Protein AF-A0A1W1B611-F1 (afdb_monomer)

pLDDT: mean 86.81, std 12.12, range [46.53, 98.44]

Solvent-accessible surface area (backbone atoms only — not comparable to full-atom values): 4138 Å² total; per-residue (Å²): 137,85,83,76,74,56,70,66,59,54,50,52,52,52,52,52,48,53,53,51,57,73,67,58,70,87,82,48,78,48,78,49,80,48,78,45,85,46,87,81,89,52,76,64,45,42,37,40,41,32,26,51,61,93,42,76,77,48,76,49,50,75,80,69,127

Nearest PDB structures (foldseek):
  7z0q-assembly1_D  TM=8.099E-01  e=3.588E-02  Homo sapiens
  8vsj-assembly1_B  TM=7.969E-01  e=8.061E-02  Homo sapiens
  3cup-assembly1_B  TM=7.730E-01  e=8.061E-02  Mus musculus
  6mnn-assembly1_D  TM=7.550E-01  e=8.061E-02  Mus musculus
  6mkr-assembly1_D  TM=7.629E-01  e=9.225E-02  Mus musculus

Mean predicted aligned error: 9.9 Å

Structure (mmCIF, N/CA/C/O backbone):
data_AF-A0A1W1B611-F1
#
_entry.id   AF-A0A1W1B611-F1
#
loop_
_atom_site.group_PDB
_atom_site.id
_atom_site.type_symbol
_atom_site.label_atom_id
_atom_site.label_alt_id
_atom_site.label_comp_id
_atom_site.label_asym_id
_atom_site.label_entity_id
_atom_site.label_seq_id
_atom_site.pdbx_PDB_ins_code
_atom_site.Cartn_x
_atom_site.Cartn_y
_atom_site.Cartn_z
_atom_site.occupancy
_atom_site.B_iso_or_equiv
_atom_site.auth_seq_id
_atom_site.auth_comp_id
_atom_site.auth_asym_id
_atom_site.auth_atom_id
_atom_site.pdbx_PDB_model_num
ATOM 1 N N . MET A 1 1 ? 46.575 -12.474 -28.132 1.00 46.53 1 MET A N 1
ATOM 2 C CA . MET A 1 1 ? 45.819 -11.709 -29.149 1.00 46.53 1 MET A CA 1
ATOM 3 C C . MET A 1 1 ? 44.897 -10.733 -28.425 1.00 46.53 1 MET A C 1
ATOM 5 O O . MET A 1 1 ? 44.053 -11.189 -27.669 1.00 46.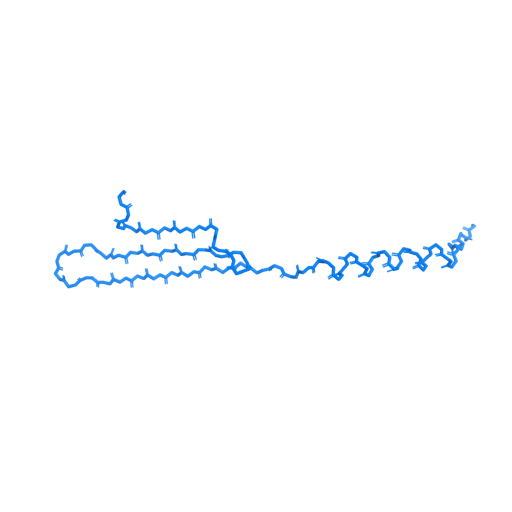53 1 MET A O 1
ATOM 9 N N . ARG A 1 2 ? 45.094 -9.414 -28.563 1.00 56.12 2 ARG A N 1
ATOM 10 C CA . ARG A 1 2 ? 44.182 -8.398 -27.999 1.00 56.12 2 ARG A CA 1
ATOM 11 C C . ARG A 1 2 ? 43.075 -8.140 -29.020 1.00 56.12 2 ARG A C 1
ATOM 13 O O . ARG A 1 2 ? 43.355 -7.594 -30.081 1.00 56.12 2 ARG A O 1
ATOM 20 N N . VAL A 1 3 ? 41.845 -8.547 -28.722 1.00 63.53 3 VAL A N 1
ATOM 21 C CA . VAL A 1 3 ? 40.682 -8.159 -29.528 1.00 63.53 3 VAL A CA 1
ATOM 22 C C . VAL A 1 3 ? 40.324 -6.730 -29.132 1.00 63.53 3 VAL A C 1
ATOM 24 O O . VAL A 1 3 ? 39.802 -6.490 -28.048 1.00 63.53 3 VAL A O 1
ATOM 27 N N . MET A 1 4 ? 40.666 -5.765 -29.983 1.00 68.38 4 MET A N 1
ATOM 28 C CA . MET A 1 4 ? 40.158 -4.400 -29.870 1.00 68.38 4 MET A CA 1
ATOM 29 C C . MET A 1 4 ? 38.708 -4.436 -30.350 1.00 68.38 4 MET A C 1
ATOM 31 O O . MET A 1 4 ? 38.466 -4.573 -31.549 1.00 68.38 4 MET A O 1
ATOM 35 N N . ALA A 1 5 ? 37.742 -4.379 -29.432 1.00 70.56 5 ALA A N 1
ATOM 36 C CA . ALA A 1 5 ? 36.345 -4.255 -29.829 1.00 70.56 5 ALA A CA 1
ATOM 37 C C . ALA A 1 5 ? 36.187 -2.987 -30.702 1.00 70.56 5 ALA A C 1
ATOM 39 O O . ALA A 1 5 ? 36.695 -1.927 -30.319 1.00 70.56 5 ALA A O 1
ATOM 40 N N . PRO A 1 6 ? 35.540 -3.069 -31.883 1.00 86.00 6 PRO A N 1
ATOM 41 C CA . PRO A 1 6 ? 35.398 -1.928 -32.780 1.00 86.00 6 PRO A CA 1
ATOM 42 C C . PRO A 1 6 ? 34.714 -0.768 -32.055 1.00 86.00 6 PRO A C 1
ATOM 44 O O . PRO A 1 6 ? 33.665 -0.955 -31.442 1.00 86.00 6 PRO A O 1
ATOM 47 N N . ARG A 1 7 ? 35.280 0.441 -32.141 1.00 85.44 7 ARG A N 1
ATOM 48 C CA . ARG A 1 7 ? 34.777 1.646 -31.453 1.00 85.44 7 ARG A CA 1
ATOM 49 C C . ARG A 1 7 ? 33.272 1.861 -31.661 1.00 85.44 7 ARG A C 1
ATOM 51 O O . ARG A 1 7 ? 32.571 2.223 -30.725 1.00 85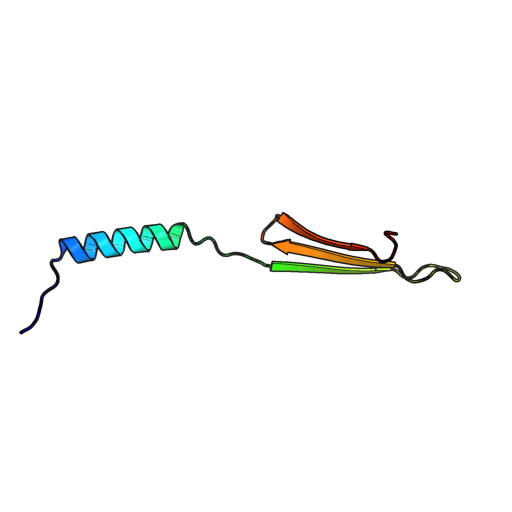.44 7 ARG A O 1
ATOM 58 N N . THR A 1 8 ? 32.777 1.587 -32.865 1.00 88.25 8 THR A N 1
ATOM 59 C CA . THR A 1 8 ? 31.356 1.679 -33.222 1.00 88.25 8 THR A CA 1
ATOM 60 C C . THR A 1 8 ? 30.482 0.724 -32.413 1.00 88.25 8 THR A C 1
ATOM 62 O O . THR A 1 8 ? 29.418 1.120 -31.955 1.00 88.25 8 THR A O 1
ATOM 65 N N . LEU A 1 9 ? 30.937 -0.511 -32.186 1.00 88.81 9 LEU A N 1
ATOM 66 C CA . LEU A 1 9 ? 30.199 -1.497 -31.398 1.00 88.81 9 LEU A CA 1
ATOM 67 C C . LEU A 1 9 ? 30.091 -1.059 -29.934 1.00 88.81 9 LEU A C 1
ATOM 69 O O . LEU A 1 9 ? 29.017 -1.148 -29.349 1.00 88.81 9 LEU A O 1
ATOM 73 N N . ILE A 1 10 ? 31.182 -0.535 -29.368 1.00 90.19 10 ILE A N 1
ATOM 74 C CA . ILE A 1 10 ? 31.190 0.002 -28.000 1.00 90.19 10 ILE A CA 1
ATOM 75 C C . ILE A 1 10 ? 30.209 1.174 -27.889 1.00 90.19 10 ILE A C 1
ATOM 77 O O . ILE A 1 10 ? 29.405 1.204 -26.968 1.00 90.19 10 ILE A O 1
ATOM 81 N N . LEU A 1 11 ? 30.220 2.104 -28.850 1.00 91.62 11 LEU A N 1
ATOM 82 C CA . LEU A 1 11 ? 29.311 3.255 -28.855 1.00 91.62 11 LEU A CA 1
ATOM 83 C C . LEU A 1 11 ? 27.837 2.846 -28.978 1.00 91.62 11 LEU A C 1
ATOM 85 O O . LEU A 1 11 ? 26.995 3.404 -28.279 1.00 91.62 11 LEU A O 1
ATOM 89 N N . LEU A 1 12 ? 27.526 1.863 -29.828 1.00 92.38 12 LEU A N 1
ATOM 90 C CA . LEU A 1 12 ? 26.168 1.334 -29.971 1.00 92.38 12 LEU A CA 1
ATOM 91 C C . LEU A 1 12 ? 25.687 0.658 -28.682 1.00 92.38 12 LEU A C 1
ATOM 93 O O . LEU A 1 12 ? 24.574 0.922 -28.235 1.00 92.38 12 LEU A O 1
ATOM 97 N N . LEU A 1 13 ? 26.535 -0.165 -28.057 1.00 89.62 13 LEU A N 1
ATOM 98 C CA . LEU A 1 13 ? 26.221 -0.822 -26.787 1.00 89.62 13 LEU A CA 1
ATOM 99 C C . LEU A 1 13 ? 26.054 0.192 -25.649 1.00 89.62 13 LEU A C 1
ATOM 101 O O . LEU A 1 13 ? 25.105 0.087 -24.880 1.00 89.62 13 LEU A O 1
ATOM 105 N N . SER A 1 14 ? 26.920 1.205 -25.566 1.00 88.00 14 SER A N 1
ATOM 106 C CA . SER A 1 14 ? 26.790 2.282 -24.580 1.00 88.00 14 SER A CA 1
ATOM 107 C C . SER A 1 14 ? 25.520 3.109 -24.785 1.00 88.00 14 SER A C 1
ATOM 109 O O . SER A 1 14 ? 24.864 3.452 -23.807 1.00 88.00 14 SER A O 1
ATOM 111 N N . GLY A 1 15 ? 25.141 3.401 -26.033 1.00 88.94 15 GLY A N 1
ATOM 112 C CA . GLY A 1 15 ? 23.893 4.102 -26.342 1.00 88.94 15 GLY A CA 1
ATOM 113 C C . GLY A 1 15 ? 22.651 3.286 -25.976 1.00 88.94 15 GLY A C 1
ATOM 114 O O . GLY A 1 15 ? 21.728 3.820 -25.367 1.00 88.94 15 GLY A O 1
ATOM 115 N N . ALA A 1 16 ? 22.650 1.986 -26.283 1.00 87.06 16 ALA A N 1
ATOM 116 C CA . ALA A 1 16 ? 21.567 1.081 -25.903 1.00 87.06 16 ALA A CA 1
ATOM 117 C C . ALA A 1 16 ? 21.435 0.952 -24.375 1.00 87.06 16 ALA A C 1
ATOM 119 O O . ALA A 1 16 ? 20.322 1.008 -23.859 1.00 87.06 16 ALA A O 1
ATOM 120 N N . LEU A 1 17 ? 22.559 0.850 -23.655 1.00 84.12 17 LEU A N 1
ATOM 121 C CA . LEU A 1 17 ? 22.575 0.756 -22.194 1.00 84.12 17 LEU A CA 1
ATOM 122 C C . LEU A 1 17 ? 22.086 2.053 -21.527 1.00 84.12 17 LEU A C 1
ATOM 124 O O . LEU A 1 17 ? 21.274 2.010 -20.609 1.00 84.12 17 LEU A O 1
ATOM 128 N N . ALA A 1 18 ? 22.523 3.217 -22.017 1.00 81.25 18 ALA A N 1
ATOM 129 C CA . ALA A 1 18 ? 22.040 4.507 -21.524 1.00 81.25 18 ALA A CA 1
ATOM 130 C C . ALA A 1 18 ? 20.531 4.689 -21.774 1.00 81.25 18 ALA A C 1
ATOM 132 O O . ALA A 1 18 ? 19.817 5.243 -20.937 1.00 81.25 18 ALA A O 1
ATOM 133 N N . LEU A 1 19 ? 20.020 4.179 -22.900 1.00 78.00 19 LEU A N 1
ATOM 134 C CA . LEU A 1 19 ? 18.585 4.161 -23.163 1.00 78.00 19 LEU A CA 1
ATOM 135 C C . LEU A 1 19 ? 17.855 3.251 -22.163 1.00 78.00 19 LEU A C 1
ATOM 137 O O . LEU A 1 19 ? 16.861 3.668 -21.595 1.00 78.00 19 LEU A O 1
ATOM 141 N N . THR A 1 20 ? 18.348 2.050 -21.858 1.00 70.12 20 THR A N 1
ATOM 142 C CA . THR A 1 20 ? 17.683 1.185 -20.863 1.00 70.12 20 THR A CA 1
ATOM 143 C C . THR A 1 20 ? 17.718 1.759 -19.446 1.00 70.12 20 THR A C 1
ATOM 145 O O . THR A 1 20 ? 16.720 1.685 -18.739 1.00 70.12 20 THR A O 1
ATOM 148 N N . GLU A 1 21 ? 18.823 2.393 -19.051 1.00 62.62 21 GLU A N 1
ATOM 149 C CA . GLU A 1 21 ? 18.969 3.037 -17.737 1.00 62.62 21 GLU A CA 1
ATOM 150 C C . GLU A 1 21 ? 18.015 4.232 -17.574 1.00 62.62 21 GLU A C 1
ATOM 152 O O . GLU A 1 21 ? 17.482 4.456 -16.494 1.00 62.62 21 GLU A O 1
ATOM 157 N N . THR A 1 22 ? 17.732 4.975 -18.651 1.00 61.88 22 THR A N 1
ATOM 158 C CA . THR A 1 22 ? 16.766 6.096 -18.617 1.00 61.88 22 THR A CA 1
ATOM 159 C C . THR A 1 22 ? 15.304 5.651 -18.580 1.00 61.88 22 THR A C 1
ATOM 161 O O . THR A 1 22 ? 14.442 6.436 -18.188 1.00 61.88 22 THR A O 1
ATOM 164 N N . TRP A 1 23 ? 15.022 4.400 -18.952 1.00 64.81 23 TRP A N 1
ATOM 165 C CA . TRP A 1 23 ? 13.697 3.782 -18.838 1.00 64.81 23 TRP A CA 1
ATOM 166 C C . TRP A 1 23 ? 13.517 2.977 -17.546 1.00 64.81 23 TRP A C 1
ATOM 168 O O . TRP A 1 23 ? 12.382 2.695 -17.160 1.00 64.81 23 TRP A O 1
ATOM 178 N N . ALA A 1 24 ? 14.607 2.643 -16.850 1.00 66.69 24 ALA A N 1
ATOM 179 C CA . ALA A 1 24 ? 14.576 2.098 -15.501 1.00 66.69 24 ALA A CA 1
ATOM 180 C C . ALA A 1 24 ? 14.242 3.221 -14.505 1.00 66.69 24 ALA A C 1
ATOM 182 O O . ALA A 1 24 ? 15.094 3.727 -13.777 1.00 66.69 24 ALA A O 1
ATOM 183 N N . CYS A 1 25 ? 12.980 3.652 -14.505 1.00 76.44 25 CYS A N 1
ATOM 184 C CA . CYS A 1 25 ? 12.472 4.533 -13.464 1.00 76.44 25 CYS A CA 1
ATOM 185 C C . CYS A 1 25 ? 12.637 3.836 -12.103 1.00 76.44 25 CYS A C 1
ATOM 187 O O . CYS A 1 25 ? 12.402 2.633 -11.975 1.00 76.44 25 CYS A O 1
ATOM 189 N N . SER A 1 26 ? 13.063 4.578 -11.081 1.00 85.19 26 SER A N 1
ATOM 190 C CA . SER A 1 26 ? 13.120 4.039 -9.723 1.00 85.19 26 SER A CA 1
ATOM 191 C C . SER A 1 26 ? 11.701 3.765 -9.242 1.00 85.19 26 SER A C 1
ATOM 193 O O . SER A 1 26 ? 10.878 4.676 -9.224 1.00 85.19 26 SER A O 1
ATOM 195 N N . HIS A 1 27 ? 11.444 2.544 -8.785 1.00 90.12 27 HIS A N 1
ATOM 196 C CA . HIS A 1 27 ? 10.174 2.197 -8.160 1.00 90.12 27 HIS A CA 1
ATOM 197 C C . HIS A 1 27 ? 10.246 2.390 -6.645 1.00 90.12 27 HIS A C 1
ATOM 199 O O . HIS A 1 27 ? 11.276 2.125 -6.019 1.00 90.12 27 HIS A O 1
ATOM 205 N N . SER A 1 28 ? 9.148 2.836 -6.042 1.00 93.44 28 SER A N 1
ATOM 206 C CA . SER A 1 28 ? 9.015 2.979 -4.592 1.00 93.44 28 SER A CA 1
ATOM 207 C C . SER A 1 28 ? 7.848 2.155 -4.060 1.00 93.44 28 SER A C 1
ATOM 209 O O . SER A 1 28 ? 6.801 2.053 -4.691 1.00 93.44 28 SER A O 1
ATOM 211 N N . MET A 1 29 ? 8.016 1.572 -2.874 1.00 96.75 29 MET A N 1
ATOM 212 C CA . MET A 1 29 ? 6.947 0.862 -2.175 1.00 96.75 29 MET A CA 1
ATOM 213 C C . MET A 1 29 ? 6.641 1.575 -0.863 1.00 96.75 29 MET A C 1
ATOM 215 O O . MET A 1 29 ? 7.551 1.855 -0.080 1.00 96.75 29 MET A O 1
ATOM 219 N N . ARG A 1 30 ? 5.365 1.889 -0.624 1.00 97.88 30 ARG A N 1
ATOM 220 C CA . ARG A 1 30 ? 4.913 2.639 0.558 1.00 97.88 30 ARG A CA 1
ATOM 221 C C . ARG A 1 30 ? 3.757 1.918 1.240 1.00 97.88 30 ARG A C 1
ATOM 223 O O . ARG A 1 30 ? 2.806 1.519 0.577 1.00 97.88 30 ARG A O 1
ATOM 230 N N . TYR A 1 31 ? 3.832 1.802 2.565 1.00 97.75 31 TYR A N 1
ATOM 231 C CA . TYR A 1 31 ? 2.753 1.286 3.406 1.00 97.75 31 TYR A CA 1
ATOM 232 C C . TYR A 1 31 ? 2.311 2.344 4.411 1.00 97.75 31 TYR A C 1
ATOM 234 O O . TYR A 1 31 ? 3.143 2.942 5.095 1.00 97.75 31 TYR A O 1
ATOM 242 N N . PHE A 1 32 ? 1.001 2.525 4.530 1.00 97.88 32 PHE A N 1
ATOM 243 C CA . PHE A 1 32 ? 0.379 3.387 5.526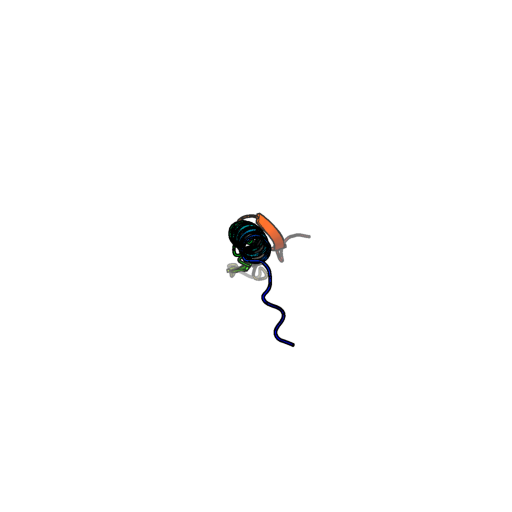 1.00 97.88 32 PHE A CA 1
ATOM 244 C C . PHE A 1 32 ? -0.451 2.539 6.477 1.00 97.88 32 PHE A C 1
ATOM 246 O O . PHE A 1 32 ? -1.334 1.802 6.040 1.00 97.88 32 PHE A O 1
ATOM 253 N N . TYR A 1 33 ? -0.174 2.672 7.772 1.00 97.44 33 TYR A N 1
ATOM 254 C CA . TYR A 1 33 ? -0.891 1.982 8.837 1.00 97.44 33 TYR A CA 1
ATOM 255 C C . TYR A 1 33 ? -1.609 3.003 9.703 1.00 97.44 33 TYR A C 1
ATOM 257 O O . TYR A 1 33 ? -1.005 3.967 10.171 1.00 97.44 33 TYR A O 1
ATOM 265 N N . THR A 1 34 ? -2.900 2.790 9.915 1.00 97.00 34 THR A N 1
ATOM 266 C CA . THR A 1 34 ? -3.733 3.646 10.756 1.00 97.00 34 THR A CA 1
ATOM 267 C C . THR A 1 34 ? -4.477 2.776 11.755 1.00 97.00 34 THR A C 1
ATOM 269 O O . THR A 1 34 ? -5.205 1.867 11.368 1.00 97.00 34 THR A O 1
ATOM 272 N N . ALA A 1 35 ? -4.303 3.068 13.042 1.00 94.56 35 ALA A N 1
ATOM 273 C CA . ALA A 1 35 ? -5.053 2.452 14.127 1.00 94.56 35 ALA A CA 1
ATOM 274 C C . ALA A 1 35 ? -5.867 3.536 14.834 1.00 94.56 35 ALA A C 1
ATOM 276 O O . ALA A 1 35 ? -5.314 4.553 15.255 1.00 94.56 35 ALA A O 1
ATOM 277 N N . VAL A 1 36 ? -7.176 3.326 14.957 1.00 94.00 36 VAL A N 1
ATOM 278 C CA . VAL A 1 36 ? -8.094 4.270 15.603 1.00 94.00 36 VAL A CA 1
ATOM 279 C C . VAL A 1 36 ? -8.794 3.566 16.756 1.00 94.00 36 VAL A C 1
ATOM 281 O O . VAL A 1 36 ? -9.500 2.574 16.559 1.00 94.00 36 VAL A O 1
ATOM 284 N N . SER A 1 37 ? -8.620 4.090 17.969 1.00 92.00 37 SER A N 1
ATOM 285 C CA . SER A 1 37 ? -9.395 3.653 19.129 1.00 92.00 37 SER A CA 1
ATOM 286 C C . SER A 1 37 ? -10.830 4.177 19.040 1.00 92.00 37 SER A C 1
ATOM 288 O O . SER A 1 37 ? -11.077 5.283 18.554 1.00 92.00 37 SER A O 1
ATOM 290 N N . ARG A 1 38 ? -11.800 3.385 19.510 1.00 88.69 38 ARG A N 1
ATOM 291 C CA . ARG A 1 38 ? -13.208 3.795 19.578 1.00 88.69 38 ARG A CA 1
ATOM 292 C C . ARG A 1 38 ? -13.620 4.072 21.019 1.00 88.69 38 ARG A C 1
ATOM 294 O O . ARG A 1 38 ? -13.270 3.292 21.903 1.00 88.69 38 ARG A O 1
ATOM 301 N N . PRO A 1 3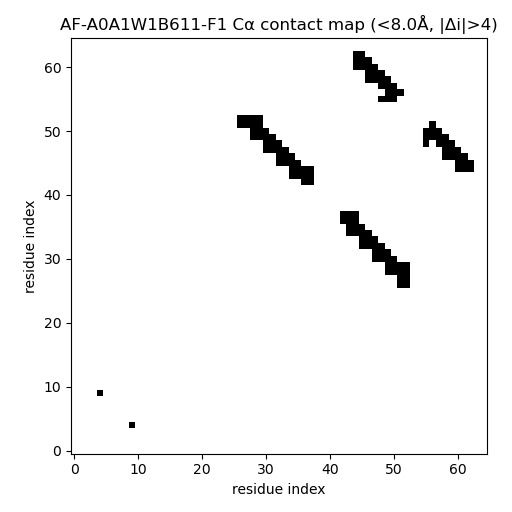9 ? -14.380 5.149 21.278 1.00 84.88 39 PRO A N 1
ATOM 302 C CA . PRO A 1 39 ? -14.991 5.341 22.585 1.00 84.88 39 PRO A CA 1
ATOM 303 C C . PRO A 1 39 ? -16.010 4.219 22.861 1.00 84.88 39 PRO A C 1
ATOM 305 O O . PRO A 1 39 ? -16.783 3.838 21.981 1.00 84.88 39 PRO A O 1
ATOM 308 N N . GLY A 1 40 ? -16.027 3.690 24.088 1.00 83.06 40 GLY A N 1
ATOM 309 C CA . GLY A 1 40 ? -16.948 2.625 24.511 1.00 83.06 40 GLY A CA 1
ATOM 310 C C . GLY A 1 40 ? -16.363 1.209 24.412 1.00 83.06 40 GLY A C 1
ATOM 311 O O . GLY A 1 40 ? -15.200 0.998 24.735 1.00 83.06 40 GLY A O 1
ATOM 312 N N . ARG A 1 41 ? -17.194 0.224 24.026 1.00 78.94 41 ARG A N 1
ATOM 313 C CA . ARG A 1 41 ? -16.823 -1.206 23.884 1.00 78.94 41 ARG A CA 1
ATOM 314 C C . ARG A 1 41 ? -16.560 -1.643 22.432 1.00 78.94 41 ARG A C 1
ATOM 316 O O . ARG A 1 41 ? -16.530 -2.837 22.160 1.00 78.94 41 ARG A O 1
ATOM 323 N N . GLY A 1 42 ? -16.440 -0.702 21.495 1.00 84.12 42 GLY A N 1
ATOM 324 C CA . GLY A 1 42 ? -16.148 -1.034 20.099 1.00 84.12 42 GLY A CA 1
ATOM 325 C C . GLY A 1 42 ? -14.708 -1.516 19.934 1.00 84.12 42 GLY A C 1
ATOM 326 O O . GLY A 1 42 ? -13.803 -0.944 20.543 1.00 84.12 42 GLY A O 1
ATOM 327 N N . GLU A 1 43 ? -14.491 -2.537 19.105 1.00 88.31 43 GLU A N 1
ATOM 328 C CA . GLU A 1 43 ? -13.138 -2.966 18.746 1.00 88.31 43 GLU A CA 1
ATOM 329 C C . GLU A 1 43 ? -12.389 -1.828 18.021 1.00 88.31 43 GLU A C 1
ATOM 331 O O . GLU A 1 43 ? -13.011 -1.043 17.290 1.00 88.31 43 GLU A O 1
ATOM 336 N N . PRO A 1 44 ? -11.070 -1.671 18.246 1.00 91.19 44 PRO A N 1
ATOM 337 C CA . PRO A 1 44 ? -10.265 -0.702 17.514 1.00 91.19 44 PRO A CA 1
ATOM 338 C C . PRO A 1 44 ? -10.298 -0.996 16.016 1.00 91.19 44 PRO A C 1
ATOM 340 O O . PRO A 1 44 ? -10.171 -2.147 15.608 1.00 91.19 44 PRO A O 1
ATOM 343 N N . ARG A 1 45 ? -10.400 0.053 15.197 1.00 93.50 45 ARG A N 1
ATOM 344 C CA . ARG A 1 45 ? -10.313 -0.098 13.743 1.00 93.50 45 ARG A CA 1
ATOM 345 C C . ARG A 1 45 ? -8.863 -0.009 13.303 1.00 93.50 45 ARG A C 1
ATOM 347 O O . ARG A 1 45 ? -8.151 0.918 13.701 1.00 93.50 45 ARG A O 1
ATOM 354 N N . PHE A 1 46 ? -8.452 -0.929 12.443 1.00 95.00 46 PHE A N 1
ATOM 355 C CA . PHE A 1 46 ? -7.134 -0.952 11.832 1.00 95.00 46 PHE A CA 1
ATOM 356 C C . PHE A 1 46 ? -7.244 -0.944 10.309 1.00 95.00 46 PHE A C 1
ATOM 358 O O . PHE A 1 46 ? -7.998 -1.720 9.729 1.00 95.00 46 PHE A O 1
ATOM 365 N N . ILE A 1 47 ? -6.465 -0.076 9.667 1.00 97.00 47 ILE A N 1
ATOM 366 C CA . ILE A 1 47 ? -6.416 0.069 8.213 1.00 97.00 47 ILE A CA 1
ATOM 367 C C . ILE A 1 47 ? -4.956 0.009 7.768 1.00 97.00 47 ILE A C 1
ATOM 369 O O . ILE A 1 47 ? -4.102 0.702 8.330 1.00 97.00 47 ILE A O 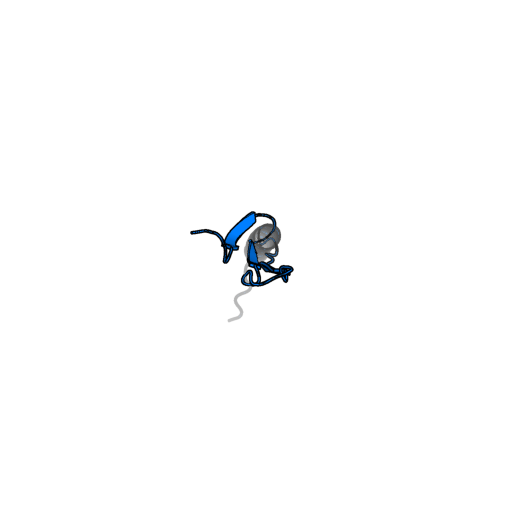1
ATOM 373 N N . ALA A 1 48 ? -4.684 -0.783 6.733 1.00 97.62 48 ALA A N 1
ATOM 374 C CA . ALA A 1 48 ? -3.399 -0.815 6.047 1.00 97.62 48 ALA A CA 1
ATOM 375 C C . ALA A 1 48 ? -3.599 -0.571 4.549 1.00 97.62 48 ALA A C 1
ATOM 377 O O . ALA A 1 48 ? -4.435 -1.219 3.922 1.00 97.62 48 ALA A O 1
ATOM 378 N N . VAL A 1 49 ? -2.820 0.337 3.964 1.00 98.44 49 VAL A N 1
ATOM 379 C CA . VAL A 1 49 ? -2.859 0.629 2.523 1.00 98.44 49 VAL A CA 1
ATOM 380 C C . VAL A 1 49 ? -1.450 0.544 1.958 1.00 98.44 49 VAL A C 1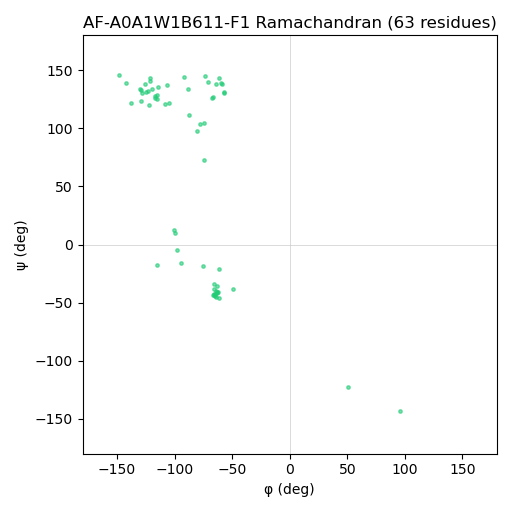
ATOM 382 O O . VAL A 1 49 ? -0.523 1.126 2.523 1.00 98.44 49 VAL A O 1
ATOM 385 N N . GLY A 1 50 ? -1.288 -0.187 0.858 1.00 98.44 50 GLY A N 1
ATOM 386 C CA . GLY A 1 50 ? -0.015 -0.338 0.163 1.00 98.44 50 GLY A CA 1
ATOM 387 C C . GLY A 1 50 ? -0.048 0.283 -1.228 1.00 98.44 50 GLY A C 1
ATOM 388 O O . GLY A 1 50 ? -0.990 0.065 -1.994 1.00 98.44 50 GLY A O 1
ATOM 389 N N . TYR A 1 51 ? 1.017 1.009 -1.556 1.00 98.19 51 TYR A N 1
ATOM 390 C CA . TYR A 1 51 ? 1.254 1.624 -2.857 1.00 98.19 51 TYR A CA 1
ATOM 391 C C . TYR 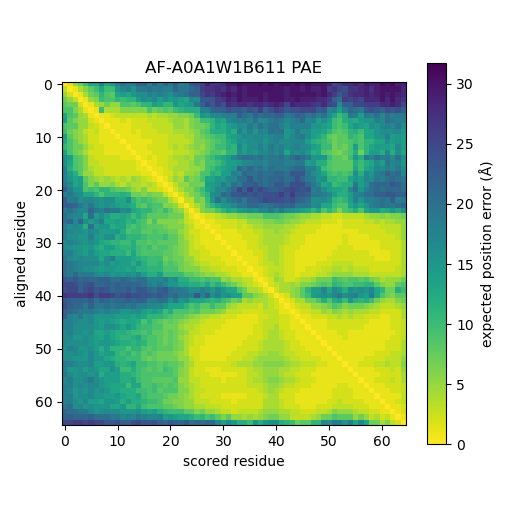A 1 51 ? 2.557 1.112 -3.469 1.00 98.19 51 TYR A C 1
ATOM 393 O O . TYR A 1 51 ? 3.563 0.960 -2.769 1.00 98.19 51 TYR A O 1
ATOM 401 N N . VAL A 1 52 ? 2.527 0.886 -4.780 1.00 97.19 52 VAL A N 1
ATOM 402 C CA . VAL A 1 52 ? 3.715 0.832 -5.634 1.00 97.19 52 VAL A CA 1
ATOM 403 C C . VAL A 1 52 ? 3.678 2.091 -6.478 1.00 97.19 52 VAL A C 1
ATOM 405 O O . VAL A 1 52 ? 2.692 2.354 -7.169 1.00 97.19 52 VAL A O 1
ATOM 408 N N . ASP A 1 53 ? 4.723 2.897 -6.355 1.00 94.19 53 ASP A N 1
ATOM 409 C CA . ASP A 1 53 ? 4.753 4.270 -6.838 1.00 94.19 53 ASP A CA 1
ATOM 410 C C . ASP A 1 53 ? 3.509 5.003 -6.334 1.00 94.19 53 ASP A C 1
ATOM 412 O O . ASP A 1 53 ? 3.261 5.023 -5.124 1.00 94.19 53 ASP A O 1
ATOM 416 N N . ASP A 1 54 ? 2.699 5.562 -7.222 1.00 94.50 54 ASP A N 1
ATOM 417 C CA . ASP A 1 54 ? 1.475 6.283 -6.867 1.00 94.50 54 ASP A CA 1
ATOM 418 C C . ASP A 1 54 ? 0.206 5.430 -7.030 1.00 94.50 54 ASP A C 1
ATOM 420 O O . ASP A 1 54 ? -0.911 5.931 -6.911 1.00 94.50 54 ASP A O 1
ATOM 424 N N . THR A 1 55 ? 0.362 4.124 -7.271 1.00 96.25 55 THR A N 1
ATOM 425 C CA . THR A 1 55 ? -0.755 3.199 -7.492 1.00 96.25 55 THR A CA 1
ATOM 426 C C . THR A 1 55 ? -0.985 2.320 -6.273 1.00 96.25 55 THR A C 1
ATOM 428 O O . THR A 1 55 ? -0.102 1.578 -5.840 1.00 96.25 55 THR A O 1
ATOM 431 N N . GLN A 1 56 ? -2.197 2.377 -5.722 1.00 97.94 56 GLN A N 1
ATOM 432 C CA . GLN A 1 56 ? -2.604 1.480 -4.647 1.00 97.94 56 GLN A CA 1
ATOM 433 C C . GLN A 1 56 ? -2.711 0.053 -5.184 1.00 97.94 56 GLN A C 1
ATOM 435 O O . GLN A 1 56 ? -3.434 -0.193 -6.147 1.00 97.94 56 GLN A O 1
ATOM 440 N N . PHE A 1 57 ? -2.024 -0.889 -4.542 1.00 97.31 57 PHE A N 1
ATOM 441 C CA . PHE A 1 57 ? -2.044 -2.297 -4.949 1.00 97.31 57 PHE A CA 1
ATOM 442 C C . PHE A 1 57 ? -2.673 -3.217 -3.894 1.00 97.31 57 PHE A C 1
ATOM 444 O O . PHE A 1 57 ? -3.061 -4.337 -4.216 1.00 97.31 57 PHE A O 1
ATOM 451 N N . VAL A 1 58 ? -2.793 -2.764 -2.640 1.00 97.50 58 VAL A N 1
ATOM 452 C CA . VAL A 1 58 ? -3.445 -3.519 -1.562 1.00 97.50 58 VAL A CA 1
ATOM 453 C C . VAL A 1 58 ? -4.121 -2.579 -0.570 1.00 97.50 58 VAL A C 1
ATOM 455 O O . VAL A 1 58 ? -3.620 -1.491 -0.282 1.00 97.50 58 VAL A O 1
ATOM 458 N N . GLN A 1 59 ? -5.251 -3.020 -0.024 1.00 96.81 59 GLN A N 1
ATOM 459 C CA . GLN A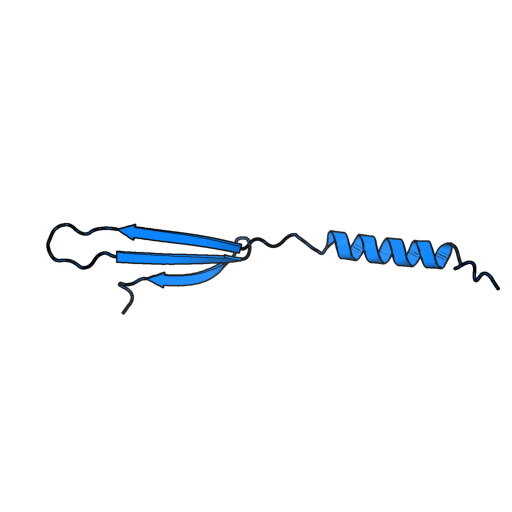 1 59 ? -5.895 -2.396 1.123 1.00 96.81 59 GLN A CA 1
ATOM 460 C C . GLN A 1 59 ? -6.493 -3.460 2.032 1.00 96.81 59 GLN A C 1
ATOM 462 O O . GLN A 1 59 ? -7.087 -4.431 1.568 1.00 96.81 59 GLN A O 1
ATOM 467 N N . PHE A 1 60 ? -6.332 -3.239 3.328 1.00 96.69 60 PHE A N 1
ATOM 468 C CA . PHE A 1 60 ? -6.956 -3.993 4.399 1.00 96.69 60 PHE A CA 1
ATOM 469 C C . PHE A 1 60 ? -7.689 -3.021 5.321 1.00 96.69 60 PHE A C 1
ATOM 471 O O . PHE A 1 60 ? -7.159 -1.960 5.654 1.00 96.69 60 PHE A O 1
ATOM 478 N N . ASP A 1 61 ? -8.886 -3.402 5.750 1.00 95.81 61 ASP A N 1
ATOM 479 C CA . ASP A 1 61 ? -9.688 -2.691 6.741 1.00 95.81 61 ASP A CA 1
ATOM 480 C C . ASP A 1 61 ? -10.305 -3.732 7.674 1.00 95.81 61 ASP A C 1
ATOM 482 O O . ASP A 1 61 ? -11.002 -4.630 7.208 1.00 95.81 61 ASP A O 1
ATOM 486 N N . SER A 1 62 ? -10.035 -3.631 8.977 1.00 93.56 62 SER A N 1
ATOM 487 C CA . SER A 1 62 ? -10.543 -4.579 9.979 1.00 93.56 62 SER A CA 1
ATOM 488 C C . SER A 1 62 ? -12.066 -4.614 10.060 1.00 93.56 62 SER A C 1
ATOM 490 O O . SER A 1 62 ? -12.630 -5.582 10.556 1.00 93.56 62 SER A O 1
ATOM 492 N N . ASP A 1 63 ? -12.718 -3.549 9.596 1.00 92.44 63 ASP A N 1
ATOM 493 C CA . ASP A 1 63 ? -14.169 -3.392 9.631 1.00 92.44 63 ASP A CA 1
ATOM 494 C C . ASP A 1 63 ? -14.842 -3.763 8.302 1.00 92.44 63 ASP A C 1
ATOM 496 O O . ASP A 1 63 ? -16.071 -3.731 8.209 1.00 92.44 63 ASP A O 1
ATOM 500 N N . ALA A 1 64 ? -14.065 -4.087 7.265 1.00 87.31 64 ALA A N 1
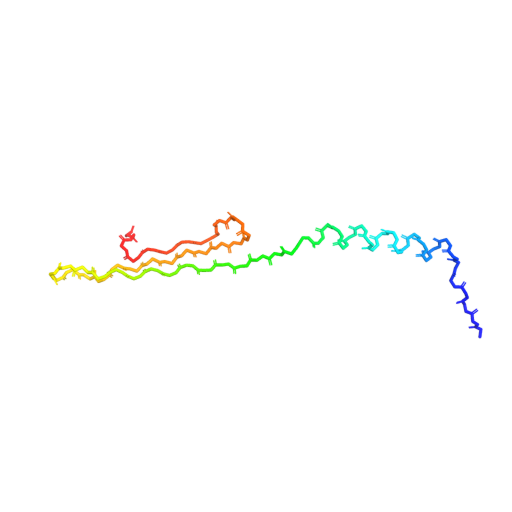ATOM 501 C CA . ALA A 1 64 ? -14.610 -4.554 6.000 1.00 87.31 64 ALA A CA 1
ATOM 502 C C . ALA A 1 64 ? -14.959 -6.045 6.124 1.00 87.31 64 ALA A C 1
ATOM 504 O O . ALA A 1 64 ? -14.082 -6.904 6.040 1.00 87.31 64 ALA A O 1
ATOM 505 N N . ALA A 1 65 ? -16.240 -6.319 6.383 1.00 66.44 65 ALA A N 1
ATOM 506 C CA . ALA A 1 65 ? -16.833 -7.657 6.353 1.00 66.44 65 ALA A CA 1
ATOM 507 C C . ALA A 1 65 ? -16.953 -8.205 4.923 1.00 66.44 65 ALA A C 1
ATOM 509 O O . ALA A 1 65 ? -17.248 -7.402 4.006 1.00 66.44 65 ALA A O 1
#

Foldseek 3Di:
DDPPDPPVVVVVVVVVVVVVVVVPDDKDKDKDWDWADDPDPDDIKIKIWIDIHNDTDDIDIPPPD

Organism: Homo sapiens (NCBI:txid9606)

InterPro domains:
  IPR011161 MHC class I-like antigen recognition-like [PF00129] (26-65)
  IPR011162 MHC classes I/II-like antigen recognition protein [SSF54452] (25-64)
  IPR037055 MHC class I-like antigen recognition-like superfamily [G3DSA:3.30.500.10] (18-65)
  IPR050208 Antigen-presenting and immune regulatory MHC class I-related [PTHR16675] (14-63)

Sequence (65 aa):
MRVMAPRTLILLLSGALALTETWACSHSMRYFYTAVSRPGRGEPRFIAVGYVDDTQFVQFDSDAA

Radius of gyration: 25.23 Å; Cα contacts (8 Å, |Δi|>4): 65; chains: 1; bounding box: 63×18×58 Å

Secondary structure (DSSP, 8-state):
------HHHHHHHHHHHHHHHHH-PPP-EEEEEEEE--SSSPPPEEEEEEEETTEEEEEEETT--